Protein AF-A0A7X9ZR30-F1 (afdb_monomer)

Secondary structure (DSSP, 8-state):
-----------------------SS--S-TT--HHHHHHHHHHHSPPTTSPPP-S-TT-TTB-HHHHHHHHHHHS-GGGTTTHHHHH----S-HHHHHHHHHHHHHHTT--TT-HHHHHHHHHHHHHHHHHHHHHHHHH-B--

Foldseek 3Di:
DDDDDDDDDDDDDDDDDDDDPPDDPDPDDPPQDPLLVVLVCQQQDADPVRHGHHEHVVQGQFASNLVSVLCVVQPPPLCSLLVCLLPPLDDDPPVCSCVNNCVSCVSSVHHPPPPVSSVVSSVVRVVSCVVRVVVRVVPGHND

Solvent-accessible surface area (backbone atoms only — not comparable to full-atom values): 8818 Å² total; per-residue (Å²): 133,90,83,89,90,80,90,85,88,88,82,86,86,82,89,77,84,89,76,86,82,80,82,85,90,83,92,75,67,99,78,67,48,73,58,35,49,53,45,52,50,56,16,60,45,55,41,97,86,70,47,76,35,64,21,38,91,98,40,67,65,26,34,46,67,53,44,26,53,53,46,58,75,59,50,55,75,63,43,47,60,17,39,51,53,67,77,41,83,65,77,57,61,82,80,48,33,60,60,52,34,36,48,24,24,46,72,37,73,32,55,76,82,40,65,65,56,49,52,52,52,42,50,55,50,49,57,48,45,66,66,46,49,63,53,42,66,70,72,18,54,53,129

Radius of gyration: 25.32 Å; Cα contacts (8 Å, |Δi|>4): 128; chains: 1; bounding box: 60×90×34 Å

Sequence (143 aa):
MKKHVKQRVSGHPLLLAGAALAGALALSGCGQSTFAKQLGEICTEPMSDGTPRTGLPGYSGMDCGCVAEKLDKAVPEKLKPAFVALQWPLRPDPRDREAVNGAMLREAGIDPTDRRAISSAVAELRETLHVVNPQIREQCKAG

pLDDT: mean 72.91, std 18.45, range [33.72, 93.69]

Structure (mmCIF, N/CA/C/O backbone):
data_AF-A0A7X9ZR30-F1
#
_entry.id   AF-A0A7X9ZR30-F1
#
loop_
_atom_site.group_PDB
_atom_site.id
_atom_site.type_symbol
_atom_site.label_atom_id
_atom_site.label_alt_id
_atom_site.label_comp_id
_atom_site.label_asym_id
_atom_site.label_entity_id
_atom_site.label_seq_id
_atom_site.pdbx_PDB_ins_code
_atom_site.Cartn_x
_atom_site.Cartn_y
_atom_site.Cartn_z
_atom_site.occupancy
_atom_site.B_iso_or_equiv
_atom_site.auth_seq_id
_atom_site.auth_comp_id
_atom_site.auth_asym_id
_atom_site.auth_atom_id
_atom_site.pdbx_PDB_model_num
ATOM 1 N N . MET A 1 1 ? 18.920 -75.144 -5.103 1.00 36.09 1 MET A N 1
ATOM 2 C CA . MET A 1 1 ? 20.269 -75.348 -4.525 1.00 36.09 1 MET A CA 1
ATOM 3 C C . MET A 1 1 ? 20.991 -74.004 -4.490 1.00 36.09 1 MET A C 1
ATOM 5 O O . MET A 1 1 ? 20.973 -73.329 -5.504 1.00 36.09 1 MET A O 1
ATOM 9 N N . LYS A 1 2 ? 21.518 -73.635 -3.307 1.00 42.41 2 LYS A N 1
ATOM 10 C CA . LYS A 1 2 ? 22.612 -72.692 -2.944 1.00 42.41 2 LYS A CA 1
ATOM 11 C C . LYS A 1 2 ? 23.121 -71.750 -4.066 1.00 42.41 2 LYS A C 1
ATOM 13 O O . LYS A 1 2 ? 23.491 -72.223 -5.131 1.00 42.41 2 LYS A O 1
ATOM 18 N N . LYS A 1 3 ? 23.289 -70.440 -3.831 1.00 43.97 3 LYS A N 1
ATOM 19 C CA . LYS A 1 3 ? 24.422 -69.872 -3.064 1.00 43.97 3 LYS A CA 1
ATOM 20 C C . LYS A 1 3 ? 24.141 -68.439 -2.560 1.00 43.97 3 LYS A C 1
ATOM 22 O O . LYS A 1 3 ? 23.769 -67.568 -3.334 1.00 43.97 3 LYS A O 1
ATOM 27 N N . HIS A 1 4 ? 24.424 -68.212 -1.276 1.00 45.59 4 HIS A N 1
ATOM 28 C CA . HIS A 1 4 ? 24.836 -66.918 -0.720 1.00 45.59 4 HIS A CA 1
ATOM 29 C C . HIS A 1 4 ? 26.253 -66.575 -1.203 1.00 45.59 4 HIS A C 1
ATOM 31 O O . HIS A 1 4 ? 27.065 -67.494 -1.247 1.00 45.59 4 HIS A O 1
ATOM 37 N N . VAL A 1 5 ? 26.585 -65.294 -1.414 1.00 45.19 5 VAL A N 1
ATOM 38 C CA . VAL A 1 5 ? 27.886 -64.700 -1.030 1.00 45.19 5 VAL A CA 1
ATOM 39 C C . VAL A 1 5 ? 27.711 -63.196 -0.771 1.00 45.19 5 VAL A C 1
ATOM 41 O O . VAL A 1 5 ? 26.864 -62.526 -1.348 1.00 45.19 5 VAL A O 1
ATOM 44 N N . LYS A 1 6 ? 28.499 -62.733 0.194 1.00 41.88 6 LYS A N 1
ATOM 45 C CA . LYS A 1 6 ? 28.438 -61.524 1.010 1.00 41.88 6 LYS A CA 1
ATOM 46 C C . LYS A 1 6 ? 29.564 -60.555 0.601 1.00 41.88 6 LYS A C 1
ATOM 48 O O . LYS A 1 6 ? 30.581 -61.002 0.085 1.00 41.88 6 LYS A O 1
ATOM 53 N N . GLN A 1 7 ? 29.413 -59.294 1.025 1.00 40.22 7 GLN A N 1
ATOM 54 C CA . GLN A 1 7 ? 30.471 -58.319 1.363 1.00 40.22 7 GLN A CA 1
ATOM 55 C C . GLN A 1 7 ? 31.143 -57.501 0.238 1.00 40.22 7 GLN A C 1
ATOM 57 O O . GLN A 1 7 ? 31.870 -58.037 -0.588 1.00 40.22 7 GLN A O 1
ATOM 62 N N . ARG A 1 8 ? 31.083 -56.164 0.366 1.00 37.50 8 ARG A N 1
ATOM 63 C CA . ARG A 1 8 ? 32.175 -55.353 0.949 1.00 37.50 8 ARG A CA 1
ATOM 64 C C . ARG A 1 8 ? 31.709 -53.918 1.244 1.00 37.50 8 ARG A C 1
ATOM 66 O O . ARG A 1 8 ? 31.351 -53.169 0.349 1.00 37.50 8 ARG A O 1
ATOM 73 N N . VAL A 1 9 ? 31.752 -53.560 2.525 1.00 44.50 9 VAL A N 1
ATOM 74 C CA . VAL A 1 9 ? 31.881 -52.183 3.015 1.00 44.50 9 VAL A CA 1
ATOM 75 C C . VAL A 1 9 ? 33.373 -51.966 3.249 1.00 44.50 9 VAL A C 1
ATOM 77 O O . VAL A 1 9 ? 33.982 -52.834 3.874 1.00 44.50 9 VAL A O 1
ATOM 80 N N . SER A 1 10 ? 33.946 -50.868 2.749 1.00 40.69 10 SER A N 1
ATOM 81 C CA . SER A 1 10 ? 34.992 -50.055 3.405 1.00 40.69 10 SER A CA 1
ATOM 82 C C . SER A 1 10 ? 35.689 -49.142 2.387 1.00 40.69 10 SER A C 1
ATOM 84 O O . SER A 1 10 ? 36.122 -49.623 1.342 1.00 40.69 10 SER A O 1
ATOM 86 N N . GLY A 1 11 ? 35.855 -47.860 2.738 1.00 33.72 11 GLY A N 1
ATOM 87 C CA . GLY A 1 11 ? 36.945 -47.026 2.217 1.00 33.72 11 GLY A CA 1
ATOM 88 C C . GLY A 1 11 ? 36.561 -45.705 1.541 1.00 33.72 11 GLY A C 1
ATOM 89 O O . GLY A 1 11 ? 36.697 -45.579 0.332 1.00 33.72 11 GLY A O 1
ATOM 90 N N . HIS A 1 12 ? 36.185 -44.689 2.324 1.00 43.62 12 HIS A N 1
ATOM 91 C CA . HIS A 1 12 ? 36.659 -43.312 2.068 1.00 43.62 12 HIS A CA 1
ATOM 92 C C . HIS A 1 12 ? 38.171 -43.287 2.412 1.00 43.62 12 HIS A C 1
ATOM 94 O O . HIS A 1 12 ? 38.532 -44.072 3.296 1.00 43.62 12 HIS A O 1
ATOM 100 N N . PRO A 1 13 ? 39.064 -42.454 1.825 1.00 46.94 13 PRO A N 1
ATOM 101 C CA . PRO A 1 13 ? 38.836 -41.039 1.503 1.00 46.94 13 PRO A CA 1
ATOM 102 C C . PRO A 1 13 ? 39.522 -40.527 0.213 1.00 46.94 13 PRO A C 1
ATOM 104 O O . PRO A 1 13 ? 40.637 -40.908 -0.122 1.00 46.94 13 PRO A O 1
ATOM 107 N N . LEU A 1 14 ? 38.911 -39.553 -0.460 1.00 43.19 14 LEU A N 1
ATOM 108 C CA . LEU A 1 14 ? 39.628 -38.647 -1.363 1.00 43.19 14 LEU A CA 1
ATOM 109 C C . LEU A 1 14 ? 39.078 -37.235 -1.152 1.00 43.19 14 LEU A C 1
ATOM 111 O O . LEU A 1 14 ? 38.135 -36.788 -1.794 1.00 43.19 14 LEU A O 1
ATOM 115 N N . LEU A 1 15 ? 39.672 -36.560 -0.168 1.00 47.16 15 LEU A N 1
ATOM 116 C CA . LEU A 1 15 ? 39.811 -35.112 -0.178 1.00 47.16 15 LEU A CA 1
ATOM 117 C C . LEU A 1 15 ? 40.726 -34.763 -1.356 1.00 47.16 15 LEU A C 1
ATOM 119 O O . LEU A 1 15 ? 41.839 -35.276 -1.403 1.00 47.16 15 LEU A O 1
ATOM 123 N N . LEU A 1 16 ? 40.295 -33.882 -2.257 1.00 40.44 16 LEU A N 1
ATOM 124 C CA . LEU A 1 16 ? 40.993 -32.618 -2.490 1.00 40.44 16 LEU A CA 1
ATOM 125 C C . LEU A 1 16 ? 40.232 -31.736 -3.488 1.00 40.44 16 LEU A C 1
ATOM 127 O O . LEU A 1 16 ? 39.903 -32.152 -4.590 1.00 40.44 16 LEU A O 1
ATOM 131 N N . ALA A 1 17 ? 40.118 -30.478 -3.071 1.00 40.66 17 ALA A N 1
ATOM 132 C CA . ALA A 1 17 ? 40.187 -29.283 -3.896 1.00 40.66 17 ALA A CA 1
ATOM 133 C C . ALA A 1 17 ? 38.999 -28.942 -4.809 1.00 40.66 17 ALA A C 1
ATOM 135 O O . ALA A 1 17 ? 38.835 -29.451 -5.910 1.00 40.66 17 ALA A O 1
ATOM 136 N N . GLY A 1 18 ? 38.320 -27.871 -4.395 1.00 37.22 18 GLY A N 1
ATOM 137 C CA . GLY A 1 18 ? 38.217 -26.715 -5.277 1.00 37.22 18 GLY A CA 1
ATOM 138 C C . GLY A 1 18 ? 36.942 -26.632 -6.094 1.00 37.22 18 GLY A C 1
ATOM 139 O O . GLY A 1 18 ? 36.930 -26.974 -7.264 1.00 37.22 18 GLY A O 1
ATOM 140 N N . ALA A 1 19 ? 35.904 -26.057 -5.498 1.00 43.62 19 ALA A N 1
ATOM 141 C CA . ALA A 1 19 ? 35.310 -24.822 -6.001 1.00 43.62 19 ALA A CA 1
ATOM 142 C C . ALA A 1 19 ? 34.148 -24.448 -5.087 1.00 43.62 19 ALA A C 1
ATOM 144 O O . ALA A 1 19 ? 33.205 -25.210 -4.885 1.00 43.62 19 ALA A O 1
ATOM 145 N N . ALA A 1 20 ? 34.238 -23.247 -4.534 1.00 45.03 20 ALA A N 1
ATOM 146 C CA . ALA A 1 20 ? 33.096 -22.545 -4.004 1.00 45.03 20 ALA A CA 1
ATOM 147 C C . ALA A 1 20 ? 31.993 -22.494 -5.076 1.00 45.03 20 ALA A C 1
ATOM 149 O O . ALA A 1 20 ? 32.147 -21.840 -6.100 1.00 45.03 20 ALA A O 1
ATOM 150 N N . LEU A 1 21 ? 30.870 -23.155 -4.810 1.00 41.75 21 LEU A N 1
ATOM 151 C CA . LEU A 1 21 ? 29.562 -22.754 -5.331 1.00 41.75 21 LEU A CA 1
ATOM 152 C C . LEU A 1 21 ? 28.732 -22.200 -4.167 1.00 41.75 21 LEU A C 1
ATOM 154 O O . LEU A 1 21 ? 27.572 -22.534 -3.962 1.00 41.75 21 LEU A O 1
ATOM 158 N N . ALA A 1 22 ? 29.370 -21.331 -3.381 1.00 47.00 22 ALA A N 1
ATOM 159 C CA . ALA A 1 22 ? 28.680 -20.222 -2.753 1.00 47.00 22 ALA A CA 1
ATOM 160 C C . ALA A 1 22 ? 28.597 -19.124 -3.819 1.00 47.00 22 ALA A C 1
ATOM 162 O O . ALA A 1 22 ? 29.593 -18.455 -4.084 1.00 47.00 22 ALA A O 1
ATOM 163 N N . GLY A 1 23 ? 27.444 -18.981 -4.472 1.00 47.56 23 GLY A N 1
ATOM 164 C CA . GLY A 1 23 ? 27.221 -17.846 -5.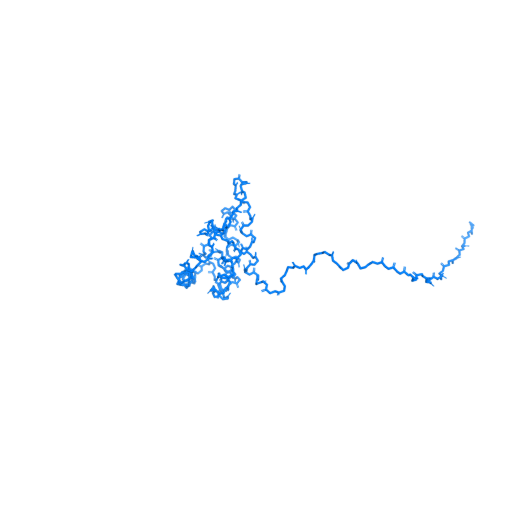366 1.00 47.56 23 GLY A CA 1
ATOM 165 C C . GLY A 1 23 ? 26.350 -18.132 -6.578 1.00 47.56 23 GLY A C 1
ATOM 166 O O . GLY A 1 23 ? 26.847 -18.154 -7.694 1.00 47.56 23 GLY A O 1
ATOM 167 N N . ALA A 1 24 ? 25.048 -18.275 -6.353 1.00 49.00 24 ALA A N 1
ATOM 168 C CA . ALA A 1 24 ? 24.034 -17.472 -7.036 1.00 49.00 24 ALA A CA 1
ATOM 169 C C . ALA A 1 24 ? 22.679 -17.757 -6.375 1.00 49.00 24 ALA A C 1
ATOM 171 O O . ALA A 1 24 ? 22.351 -18.916 -6.159 1.00 49.00 24 ALA A O 1
ATOM 172 N N . LEU A 1 25 ? 21.908 -16.698 -6.099 1.00 49.47 25 LEU A N 1
ATOM 173 C CA . LEU A 1 25 ? 20.585 -16.668 -5.446 1.00 49.47 25 LEU A CA 1
ATOM 174 C C . LEU A 1 25 ? 20.577 -16.496 -3.916 1.00 49.47 25 LEU A C 1
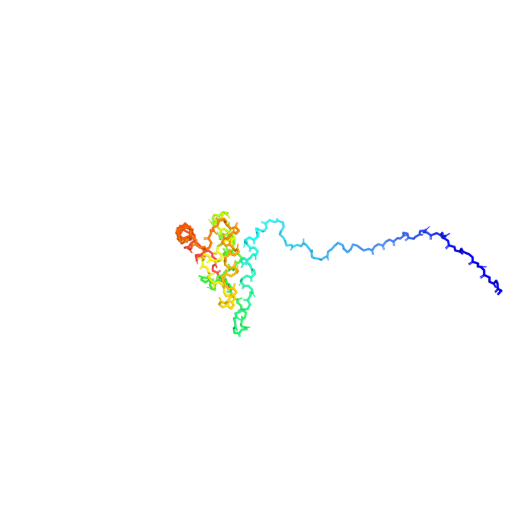ATOM 176 O O . LEU A 1 25 ? 19.973 -17.287 -3.204 1.00 49.47 25 LEU A O 1
ATOM 180 N N . ALA A 1 26 ? 21.185 -15.418 -3.412 1.00 49.62 26 ALA A N 1
ATOM 181 C CA . ALA A 1 26 ? 20.669 -14.701 -2.232 1.00 49.62 26 ALA A CA 1
ATOM 182 C C . ALA A 1 26 ? 21.343 -13.325 -2.071 1.00 49.62 26 ALA A C 1
ATOM 184 O O . ALA A 1 26 ? 21.853 -12.983 -1.009 1.00 49.62 26 ALA A O 1
ATOM 185 N N . LEU A 1 27 ? 21.365 -12.514 -3.129 1.00 48.56 27 LEU A N 1
ATOM 186 C CA . LEU A 1 27 ? 21.546 -11.066 -2.982 1.00 48.56 27 LEU A CA 1
ATOM 187 C C . LEU A 1 27 ? 20.220 -10.397 -3.334 1.00 48.56 27 LEU A C 1
ATOM 189 O O . LEU A 1 27 ? 20.073 -9.776 -4.377 1.00 48.56 27 LEU A O 1
ATOM 193 N N . SER A 1 28 ? 19.234 -10.578 -2.460 1.00 46.72 28 SER A N 1
ATOM 194 C CA . SER A 1 28 ? 18.005 -9.786 -2.474 1.00 46.72 28 SER A CA 1
ATOM 195 C C . SER A 1 28 ? 17.395 -9.754 -1.071 1.00 46.72 28 SER A C 1
ATOM 197 O O . SER A 1 28 ? 16.546 -10.568 -0.716 1.00 46.72 28 SER A O 1
ATOM 199 N N . GLY A 1 29 ? 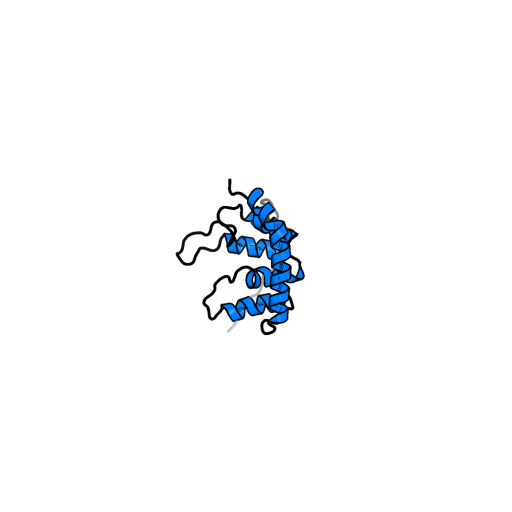17.883 -8.803 -0.272 1.00 41.28 29 GLY A N 1
ATOM 200 C CA . GLY A 1 29 ? 17.101 -8.117 0.756 1.00 41.28 29 GLY A CA 1
ATOM 201 C C . GLY A 1 29 ? 16.727 -8.903 2.013 1.00 41.28 29 GLY A C 1
ATOM 202 O O . GLY A 1 29 ? 15.554 -9.206 2.228 1.00 41.28 29 GLY A O 1
ATOM 203 N N . CYS A 1 30 ? 17.677 -9.085 2.931 1.00 44.16 30 CYS A N 1
ATOM 204 C CA . CYS A 1 30 ? 17.341 -9.109 4.356 1.00 44.16 30 CYS A CA 1
ATOM 205 C C . CYS A 1 30 ? 16.852 -7.702 4.745 1.00 44.16 30 CYS A C 1
ATOM 207 O O . CYS A 1 30 ? 17.671 -6.838 5.037 1.00 44.16 30 CYS A O 1
ATOM 209 N N . GLY A 1 31 ? 15.545 -7.437 4.677 1.00 51.75 31 GLY A N 1
ATOM 210 C CA . GLY A 1 31 ? 14.973 -6.173 5.167 1.00 51.75 31 GLY A CA 1
ATOM 211 C C . GLY A 1 31 ? 13.836 -5.569 4.347 1.00 51.75 31 GLY A C 1
ATOM 212 O O . GLY A 1 31 ? 13.238 -4.600 4.799 1.00 51.75 31 GLY A O 1
ATOM 213 N N . GLN A 1 32 ? 13.500 -6.116 3.175 1.00 59.00 32 GLN A N 1
ATOM 214 C CA . GLN A 1 32 ? 12.335 -5.638 2.429 1.00 59.00 32 GLN A CA 1
ATOM 215 C C . GLN A 1 32 ? 11.068 -6.237 3.050 1.00 59.00 32 GLN A C 1
ATOM 217 O O . GLN A 1 32 ? 10.923 -7.465 3.091 1.00 59.00 32 GLN A O 1
ATOM 222 N N . SER A 1 33 ? 10.193 -5.375 3.574 1.00 72.62 33 SER A N 1
ATOM 223 C CA . SER A 1 33 ? 8.939 -5.789 4.202 1.00 72.62 33 SER A CA 1
ATOM 224 C C . SER A 1 33 ? 8.092 -6.613 3.224 1.00 72.62 33 SER A C 1
ATOM 226 O O . SER A 1 33 ? 8.171 -6.439 2.003 1.00 72.62 33 SER A O 1
ATOM 228 N N . THR A 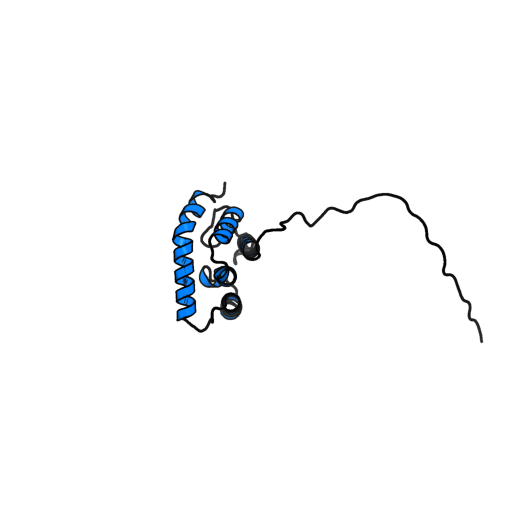1 34 ? 7.259 -7.517 3.749 1.00 77.94 34 THR A N 1
ATOM 229 C CA . THR A 1 34 ? 6.301 -8.290 2.937 1.00 77.94 34 THR A CA 1
ATOM 230 C C . THR A 1 34 ? 5.438 -7.366 2.074 1.00 77.94 34 THR A C 1
ATOM 232 O O . THR A 1 34 ? 5.175 -7.662 0.913 1.00 77.94 34 THR A O 1
ATOM 235 N N . PHE A 1 35 ? 5.100 -6.193 2.608 1.00 82.44 35 PHE A N 1
ATOM 236 C CA . PHE A 1 35 ? 4.361 -5.156 1.906 1.00 82.44 35 PHE A CA 1
ATOM 237 C C . PHE A 1 35 ? 5.130 -4.574 0.709 1.00 82.44 35 PHE A C 1
ATOM 239 O O . PHE A 1 35 ? 4.606 -4.531 -0.402 1.00 82.44 35 PHE A O 1
ATOM 246 N N . ALA A 1 36 ? 6.398 -4.195 0.886 1.00 79.06 36 ALA A N 1
ATOM 247 C CA . ALA A 1 36 ? 7.221 -3.681 -0.208 1.00 79.06 36 ALA A CA 1
ATOM 248 C C . ALA A 1 36 ? 7.480 -4.738 -1.297 1.00 79.06 36 ALA A C 1
ATOM 250 O O . ALA A 1 36 ? 7.610 -4.386 -2.470 1.00 79.06 36 ALA A O 1
ATOM 251 N N . LYS A 1 37 ? 7.537 -6.029 -0.935 1.00 78.88 37 LYS A N 1
ATOM 252 C CA . LYS A 1 37 ? 7.605 -7.132 -1.909 1.00 78.88 37 LYS A CA 1
ATOM 253 C C . LYS A 1 37 ? 6.318 -7.250 -2.720 1.00 78.88 37 LYS A C 1
ATOM 255 O O . LYS A 1 37 ? 6.389 -7.263 -3.943 1.00 78.88 37 LYS A O 1
ATOM 260 N N . GLN A 1 38 ? 5.167 -7.244 -2.051 1.00 80.75 38 GLN A N 1
ATOM 261 C CA . GLN A 1 38 ? 3.858 -7.291 -2.705 1.00 80.75 38 GLN A CA 1
ATOM 262 C C . GLN A 1 38 ? 3.672 -6.120 -3.684 1.00 80.75 38 GLN A C 1
ATOM 264 O O . GLN A 1 38 ? 3.207 -6.309 -4.803 1.00 80.75 38 GLN A O 1
ATOM 269 N N . LEU A 1 39 ? 4.090 -4.908 -3.305 1.00 82.88 39 LEU A N 1
ATOM 270 C CA . LEU A 1 39 ? 4.073 -3.753 -4.207 1.00 82.88 39 LEU A CA 1
ATOM 271 C C . LEU A 1 39 ? 5.007 -3.929 -5.415 1.00 82.88 39 LEU A C 1
ATOM 273 O O . LEU A 1 39 ? 4.644 -3.554 -6.530 1.00 82.88 39 LEU A O 1
ATOM 277 N N . GLY A 1 40 ? 6.185 -4.522 -5.209 1.00 78.56 40 GLY A N 1
ATOM 278 C CA . GLY A 1 40 ? 7.116 -4.848 -6.289 1.00 78.56 40 GLY A CA 1
ATOM 279 C C . GLY A 1 40 ? 6.540 -5.851 -7.292 1.00 78.56 40 GLY A C 1
ATOM 280 O O . GLY A 1 40 ? 6.681 -5.651 -8.496 1.00 78.56 40 GLY A O 1
ATOM 281 N N . GLU A 1 41 ? 5.834 -6.880 -6.817 1.00 79.44 41 GLU A N 1
ATOM 282 C CA . GLU A 1 41 ? 5.149 -7.852 -7.679 1.00 79.44 41 GLU A CA 1
ATOM 283 C C . GLU A 1 41 ? 4.112 -7.152 -8.565 1.00 79.44 41 GLU A C 1
ATOM 285 O O . GLU A 1 41 ? 4.198 -7.248 -9.791 1.00 79.44 41 GLU A O 1
ATOM 290 N N . ILE A 1 42 ? 3.242 -6.326 -7.968 1.00 77.62 42 ILE A N 1
ATOM 291 C CA . ILE A 1 42 ? 2.202 -5.565 -8.683 1.00 77.62 42 ILE A CA 1
ATOM 292 C C . ILE A 1 42 ? 2.797 -4.688 -9.787 1.00 77.62 42 ILE A C 1
ATOM 294 O O . ILE A 1 42 ? 2.201 -4.541 -10.852 1.00 77.62 42 ILE A O 1
ATOM 298 N N . CYS A 1 43 ? 3.970 -4.091 -9.566 1.00 75.69 43 CYS A N 1
ATOM 299 C CA . CYS A 1 43 ? 4.627 -3.275 -10.586 1.00 75.69 43 CYS A CA 1
ATOM 300 C C . CYS A 1 43 ? 5.034 -4.042 -11.836 1.00 75.69 43 CYS A C 1
ATOM 302 O O . CYS A 1 43 ? 5.149 -3.420 -12.890 1.00 75.69 43 CYS A O 1
ATOM 304 N N . THR A 1 44 ? 5.311 -5.336 -11.696 1.00 73.19 44 THR A N 1
ATOM 305 C CA . THR A 1 44 ? 5.850 -6.196 -12.757 1.00 73.19 44 THR A CA 1
ATOM 306 C C . THR A 1 44 ? 4.803 -7.129 -13.358 1.00 73.19 44 THR A C 1
ATOM 308 O O . THR A 1 44 ? 5.043 -7.708 -14.417 1.00 73.19 44 THR A O 1
ATOM 311 N N . GLU A 1 45 ? 3.629 -7.247 -12.729 1.00 73.75 45 GLU A N 1
ATOM 312 C CA . GLU A 1 45 ? 2.509 -8.018 -13.262 1.00 73.75 45 GLU A CA 1
ATOM 313 C C . GLU A 1 45 ? 2.021 -7.432 -14.596 1.00 73.75 45 GLU A C 1
ATOM 315 O O . GLU A 1 45 ? 1.623 -6.264 -14.637 1.00 73.75 45 GLU A O 1
ATOM 320 N N . PRO A 1 46 ? 1.998 -8.211 -15.693 1.00 65.50 46 PRO A N 1
ATOM 321 C CA . PRO A 1 46 ? 1.482 -7.734 -16.968 1.00 65.50 46 PRO A CA 1
ATOM 322 C C . PRO A 1 46 ? 0.015 -7.305 -16.843 1.00 65.50 46 PRO A C 1
ATOM 324 O O . PRO A 1 46 ? -0.785 -7.894 -16.113 1.00 65.50 46 PRO A O 1
ATOM 327 N N . MET A 1 47 ? -0.352 -6.253 -17.570 1.00 66.69 47 MET A N 1
ATOM 328 C CA . MET A 1 47 ? -1.742 -5.830 -17.684 1.00 66.69 47 MET A CA 1
ATOM 329 C C . MET A 1 47 ? -2.565 -6.908 -18.407 1.00 66.69 47 MET A C 1
ATOM 331 O O . MET A 1 47 ? -2.033 -7.765 -19.109 1.00 66.69 47 MET A O 1
ATOM 335 N N . SER A 1 48 ? -3.893 -6.876 -18.250 1.00 63.62 48 SER A N 1
ATOM 336 C CA . SER A 1 48 ? -4.794 -7.897 -18.814 1.00 63.62 48 SER A CA 1
ATOM 337 C C . SER A 1 48 ? -4.768 -7.993 -20.348 1.00 63.62 48 SER A C 1
ATOM 339 O O . SER A 1 48 ? -5.279 -8.961 -20.899 1.00 63.62 48 SER A O 1
ATOM 341 N N . ASP A 1 49 ? -4.200 -7.001 -21.032 1.00 67.00 49 ASP A N 1
ATOM 342 C CA . ASP A 1 49 ? -3.972 -6.972 -22.480 1.00 67.00 49 ASP A CA 1
ATOM 343 C C . ASP A 1 49 ? -2.598 -7.544 -22.892 1.00 67.00 49 ASP A C 1
ATOM 345 O O . ASP A 1 49 ? -2.228 -7.490 -24.063 1.00 67.00 49 ASP A O 1
ATOM 349 N N . GLY A 1 50 ? -1.844 -8.102 -21.938 1.00 64.25 50 GLY A N 1
ATOM 350 C CA . GLY A 1 50 ? -0.526 -8.699 -22.150 1.00 64.25 50 GLY A CA 1
ATOM 351 C C . GLY A 1 50 ? 0.620 -7.690 -22.197 1.00 64.25 50 GLY A C 1
ATOM 352 O O . GLY A 1 50 ? 1.771 -8.092 -22.368 1.00 64.25 50 GLY A O 1
ATOM 353 N N . THR A 1 51 ? 0.346 -6.393 -22.033 1.00 66.62 51 THR A N 1
ATOM 354 C CA . THR A 1 51 ? 1.409 -5.387 -21.978 1.00 66.62 51 THR A CA 1
ATOM 355 C C . THR A 1 51 ? 2.122 -5.429 -20.621 1.00 66.62 51 THR A C 1
ATOM 357 O O . THR A 1 51 ? 1.475 -5.600 -19.583 1.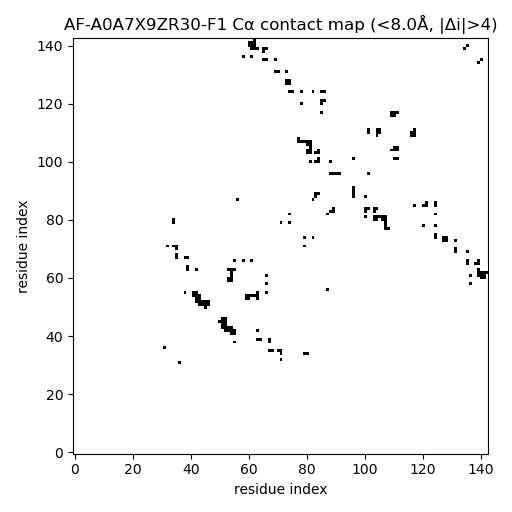00 66.62 51 THR A O 1
ATOM 360 N N . PRO A 1 52 ? 3.459 -5.298 -20.581 1.00 64.38 52 PRO A N 1
ATOM 361 C CA . PRO A 1 52 ? 4.179 -5.231 -19.319 1.00 64.38 52 PRO A CA 1
ATOM 362 C C . PRO A 1 52 ? 3.737 -3.986 -18.553 1.00 64.38 52 PRO A C 1
ATOM 364 O O . PRO A 1 52 ? 3.718 -2.877 -19.096 1.00 64.38 52 PRO A O 1
ATOM 367 N N . ARG A 1 53 ? 3.381 -4.160 -17.281 1.00 69.44 53 ARG A N 1
ATOM 368 C CA . ARG A 1 53 ? 3.103 -3.021 -16.416 1.00 69.44 53 ARG A CA 1
ATOM 369 C C . ARG A 1 53 ? 4.414 -2.323 -16.072 1.00 69.44 53 ARG A C 1
ATOM 371 O O . ARG A 1 53 ? 5.428 -2.959 -15.809 1.00 69.44 53 ARG A O 1
ATOM 378 N N . THR A 1 54 ? 4.379 -0.997 -16.086 1.00 66.88 54 THR A N 1
ATOM 379 C CA . THR A 1 54 ? 5.508 -0.133 -15.727 1.00 66.88 54 THR A CA 1
ATOM 380 C C . THR A 1 54 ? 5.111 0.764 -14.554 1.00 66.88 54 THR A C 1
ATOM 382 O O . THR A 1 54 ? 5.000 1.987 -14.670 1.00 66.88 54 THR A O 1
ATOM 385 N N . GLY A 1 55 ? 4.832 0.129 -13.409 1.00 73.19 55 GLY A N 1
ATOM 386 C CA . GLY A 1 55 ? 4.578 0.812 -12.136 1.00 73.19 55 GLY A CA 1
ATOM 387 C C . GLY A 1 55 ? 3.246 0.477 -11.457 1.00 73.19 55 GLY A C 1
ATOM 388 O O . GLY A 1 55 ? 2.382 -0.219 -11.994 1.00 73.19 55 GLY A O 1
ATOM 389 N N . LEU A 1 56 ? 3.074 0.989 -10.237 1.00 78.25 56 LEU A N 1
ATOM 390 C CA . LEU A 1 56 ? 1.882 0.744 -9.420 1.00 78.25 56 LEU A CA 1
ATOM 391 C C . LEU A 1 56 ? 0.638 1.445 -9.993 1.00 78.25 56 LEU A C 1
ATOM 393 O O . LEU A 1 56 ? 0.741 2.551 -10.532 1.00 78.25 56 LEU A O 1
ATOM 397 N N . PRO A 1 57 ? -0.569 0.863 -9.845 1.00 75.75 57 PRO A N 1
ATOM 398 C CA . PRO A 1 57 ? -1.817 1.550 -10.167 1.00 75.75 57 PRO A CA 1
ATOM 399 C C . PRO A 1 57 ? -1.916 2.915 -9.466 1.00 75.75 57 PRO A C 1
ATOM 401 O O . PRO A 1 57 ? -1.688 3.035 -8.267 1.00 75.75 57 PRO A O 1
ATOM 404 N N . GLY A 1 58 ? -2.249 3.971 -10.210 1.00 77.94 58 GLY A N 1
ATOM 405 C CA . GLY A 1 58 ? -2.271 5.341 -9.675 1.00 77.94 58 GLY A CA 1
ATOM 406 C C . GLY A 1 58 ? -0.892 6.002 -9.535 1.00 77.94 58 GLY A C 1
ATOM 407 O O . GLY A 1 58 ? -0.838 7.194 -9.231 1.00 77.94 58 GLY A O 1
ATOM 408 N N . TYR A 1 59 ? 0.189 5.268 -9.824 1.00 82.06 59 TYR A N 1
ATOM 409 C CA . TYR A 1 59 ? 1.565 5.762 -9.871 1.00 82.06 59 TYR A CA 1
ATOM 410 C C . TYR A 1 59 ? 2.289 5.406 -11.185 1.00 82.06 59 TYR A C 1
ATOM 412 O O . TYR A 1 59 ? 3.502 5.226 -11.211 1.00 82.06 59 TYR A O 1
ATOM 420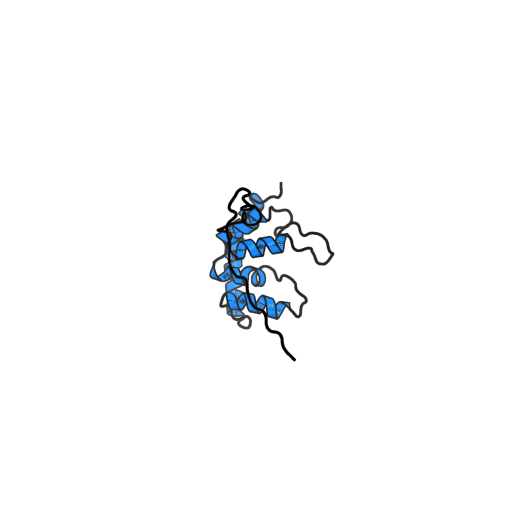 N N . SER A 1 60 ? 1.556 5.284 -12.294 1.00 79.31 60 SER A N 1
ATOM 421 C CA . SER A 1 60 ? 2.142 5.000 -13.609 1.00 79.31 60 SER A CA 1
ATOM 422 C C . SER A 1 60 ? 3.195 6.046 -13.999 1.00 79.31 60 SER A C 1
ATOM 424 O O . SER A 1 60 ? 2.981 7.242 -13.794 1.00 79.31 60 SER A O 1
ATOM 426 N N . GLY A 1 61 ? 4.310 5.602 -14.589 1.00 79.31 61 GLY A N 1
ATOM 427 C CA . GLY A 1 61 ? 5.409 6.494 -14.989 1.00 79.31 61 GLY A CA 1
ATOM 428 C C . GLY A 1 61 ? 6.274 7.001 -13.826 1.00 79.31 61 GLY A C 1
ATOM 429 O O . GLY A 1 61 ? 7.014 7.969 -13.988 1.00 79.31 61 GLY A O 1
ATOM 430 N N . MET A 1 62 ? 6.176 6.371 -12.653 1.00 85.94 62 MET A N 1
ATOM 431 C CA . MET A 1 62 ? 7.056 6.599 -11.505 1.00 85.94 62 MET A CA 1
ATOM 432 C C . MET A 1 62 ? 7.953 5.384 -11.250 1.00 85.94 62 MET A C 1
ATOM 434 O O . MET A 1 62 ? 7.603 4.257 -11.604 1.00 85.94 62 MET A O 1
ATOM 438 N N . ASP A 1 63 ? 9.099 5.616 -10.612 1.00 87.25 63 ASP A N 1
ATOM 439 C CA . ASP A 1 63 ? 9.998 4.564 -10.154 1.00 87.25 63 ASP A CA 1
ATOM 440 C C . ASP A 1 63 ? 9.300 3.695 -9.100 1.00 87.25 63 ASP A C 1
ATOM 442 O O . ASP A 1 63 ? 8.991 4.139 -7.991 1.00 87.25 63 ASP A O 1
ATOM 446 N N . CYS A 1 64 ? 9.029 2.443 -9.467 1.00 84.19 64 CYS A N 1
ATOM 447 C CA . CYS A 1 64 ? 8.289 1.511 -8.626 1.00 84.19 64 CYS A CA 1
ATOM 448 C C . CYS A 1 64 ? 8.958 1.292 -7.261 1.00 84.19 64 CYS A C 1
ATOM 450 O O . CYS A 1 64 ? 8.261 1.246 -6.246 1.00 84.19 64 CYS A O 1
ATOM 452 N N . GLY A 1 65 ? 10.290 1.173 -7.227 1.00 86.25 65 GLY A N 1
ATOM 453 C CA . GLY A 1 65 ? 11.037 0.936 -5.990 1.00 86.25 65 GLY A CA 1
ATOM 454 C C . GLY A 1 65 ? 10.876 2.092 -5.006 1.00 86.25 65 GLY A C 1
ATOM 455 O O . GLY A 1 65 ? 10.533 1.876 -3.844 1.00 86.25 65 GLY A O 1
ATOM 456 N N . CYS A 1 66 ? 11.021 3.323 -5.496 1.00 88.75 66 CYS A N 1
ATOM 457 C CA . CYS A 1 66 ? 10.803 4.547 -4.737 1.00 88.75 66 CYS A CA 1
ATOM 458 C C . CYS A 1 66 ? 9.367 4.636 -4.209 1.00 88.75 66 CYS A C 1
ATOM 460 O O . CYS A 1 66 ? 9.165 4.906 -3.023 1.00 88.75 66 CYS A O 1
ATOM 462 N N . VAL A 1 67 ? 8.360 4.367 -5.050 1.00 89.50 67 VAL A N 1
ATOM 463 C CA . VAL A 1 67 ? 6.952 4.388 -4.620 1.00 89.50 67 VAL A CA 1
ATOM 464 C C . VAL A 1 67 ? 6.710 3.339 -3.530 1.00 89.50 67 VAL A C 1
ATOM 466 O O . VAL A 1 67 ? 6.121 3.663 -2.497 1.00 89.50 67 VAL A O 1
ATOM 469 N N . ALA A 1 68 ? 7.186 2.106 -3.723 1.00 88.44 68 ALA A N 1
ATOM 470 C CA . ALA A 1 68 ? 7.014 1.019 -2.764 1.00 88.44 68 ALA A CA 1
ATOM 471 C C . ALA A 1 68 ? 7.676 1.327 -1.414 1.00 88.44 68 ALA A C 1
ATOM 473 O O . ALA A 1 68 ? 7.057 1.117 -0.373 1.00 88.44 68 ALA A O 1
ATOM 474 N N . GLU A 1 69 ? 8.885 1.893 -1.414 1.00 88.81 69 GLU A N 1
ATOM 475 C CA . GLU A 1 69 ? 9.579 2.298 -0.187 1.00 88.81 69 GLU A CA 1
ATOM 476 C C . GLU A 1 69 ? 8.827 3.412 0.558 1.00 88.81 69 GLU A C 1
ATOM 478 O O . GLU A 1 69 ? 8.665 3.362 1.781 1.00 88.81 69 GLU A O 1
ATOM 483 N N . LYS A 1 70 ? 8.342 4.428 -0.164 1.00 90.50 70 LYS A N 1
ATOM 484 C CA . LYS A 1 70 ? 7.593 5.539 0.439 1.00 90.50 70 LYS A CA 1
ATOM 485 C C . LYS A 1 70 ? 6.271 5.071 1.033 1.00 90.50 70 LYS A C 1
ATOM 487 O O . LYS A 1 70 ? 5.916 5.504 2.129 1.00 90.50 70 LYS A O 1
ATOM 492 N N . LEU A 1 71 ? 5.564 4.183 0.338 1.00 91.19 71 LEU A N 1
ATOM 493 C CA . LEU A 1 71 ? 4.339 3.579 0.851 1.00 91.19 71 LEU A CA 1
ATOM 494 C C . LEU A 1 71 ? 4.628 2.689 2.062 1.00 91.19 71 LEU A C 1
ATOM 496 O O . LEU A 1 71 ? 3.904 2.778 3.047 1.00 91.19 71 LEU A O 1
ATOM 500 N N . ASP A 1 72 ? 5.695 1.889 2.043 1.00 90.88 72 ASP A N 1
ATOM 501 C CA . ASP A 1 72 ? 6.056 1.021 3.170 1.00 90.88 72 ASP A CA 1
ATOM 502 C C . ASP A 1 72 ? 6.374 1.807 4.445 1.00 90.88 72 ASP A C 1
ATOM 504 O O . ASP A 1 72 ? 6.016 1.386 5.543 1.00 90.88 72 ASP A O 1
ATOM 508 N N . LYS A 1 73 ? 6.978 2.987 4.317 1.00 90.25 73 LYS A N 1
ATOM 509 C CA . LYS A 1 73 ? 7.252 3.864 5.464 1.00 90.25 73 LYS A CA 1
ATOM 510 C C . LYS A 1 73 ? 6.018 4.617 5.966 1.00 90.25 73 LYS A C 1
ATOM 512 O O . LYS A 1 73 ? 5.975 4.975 7.139 1.00 90.25 73 LYS A O 1
ATOM 517 N N . ALA A 1 74 ? 5.061 4.916 5.088 1.00 91.56 74 ALA A N 1
ATOM 518 C CA . ALA A 1 74 ? 3.929 5.785 5.406 1.00 91.56 74 ALA A CA 1
ATOM 519 C C . ALA A 1 74 ? 2.676 5.019 5.844 1.00 91.56 74 ALA A C 1
ATOM 521 O O . ALA A 1 74 ? 1.970 5.472 6.741 1.00 91.56 74 ALA A O 1
ATOM 522 N N . VAL A 1 75 ? 2.375 3.885 5.205 1.00 91.75 75 VAL A N 1
ATOM 523 C CA . VAL A 1 75 ? 1.153 3.118 5.475 1.00 91.75 75 VAL A CA 1
ATOM 524 C C . VAL A 1 75 ? 1.234 2.506 6.877 1.00 91.75 75 VAL A C 1
ATOM 526 O O . VAL A 1 75 ? 2.211 1.812 7.172 1.00 91.75 75 VAL A O 1
ATOM 529 N N . PRO A 1 76 ? 0.216 2.705 7.739 1.00 91.56 76 PRO A N 1
ATOM 530 C CA . PRO A 1 76 ? 0.181 2.084 9.057 1.00 91.56 76 PRO A CA 1
ATOM 531 C C . PRO A 1 76 ? 0.325 0.563 8.961 1.00 91.56 76 PRO A C 1
ATOM 533 O O . PRO A 1 76 ? -0.367 -0.062 8.161 1.00 91.56 76 PRO A O 1
ATOM 536 N N . GLU A 1 77 ? 1.160 -0.046 9.812 1.00 89.56 77 GLU A N 1
ATOM 537 C CA . GLU A 1 77 ? 1.430 -1.498 9.797 1.00 89.56 77 GLU A CA 1
ATOM 538 C C . GLU A 1 77 ? 0.148 -2.340 9.774 1.00 89.56 77 GLU A C 1
ATOM 540 O O . GLU A 1 77 ? 0.015 -3.256 8.968 1.00 89.56 77 GLU A O 1
ATOM 545 N N . LYS A 1 78 ? -0.848 -1.961 10.586 1.00 90.38 78 LYS A N 1
ATOM 546 C CA . LYS A 1 78 ? -2.153 -2.639 10.649 1.00 90.38 78 LYS A CA 1
ATOM 547 C C . LYS A 1 78 ? -2.924 -2.617 9.322 1.00 90.38 78 LYS A C 1
ATOM 549 O O . LYS A 1 78 ? -3.761 -3.478 9.099 1.00 90.38 78 LYS A O 1
ATOM 554 N N . LEU A 1 79 ? -2.675 -1.630 8.458 1.00 90.75 79 LEU A N 1
ATOM 555 C CA . LEU A 1 79 ? -3.363 -1.463 7.177 1.00 90.75 79 LEU A CA 1
ATOM 556 C C . LEU A 1 79 ? -2.574 -2.035 5.998 1.00 90.75 79 LEU A C 1
ATOM 558 O O . LEU A 1 79 ? -3.168 -2.222 4.941 1.00 90.75 79 LEU A O 1
ATOM 562 N N . LYS A 1 80 ? -1.279 -2.343 6.147 1.00 90.25 80 LYS A N 1
ATOM 563 C CA . LYS A 1 80 ? -0.449 -2.886 5.058 1.00 90.25 80 LYS A CA 1
ATOM 564 C C . LYS A 1 80 ? -1.029 -4.157 4.416 1.00 90.25 80 LYS A C 1
ATOM 566 O O . LYS A 1 80 ? -1.088 -4.180 3.187 1.00 90.25 80 LYS A O 1
ATOM 571 N N . PRO A 1 81 ? -1.538 -5.156 5.171 1.00 88.06 81 PRO A N 1
ATOM 572 C CA . PRO A 1 81 ? -2.132 -6.353 4.566 1.00 88.06 81 PRO A CA 1
ATOM 573 C C . PRO A 1 81 ? -3.375 -6.044 3.724 1.00 88.06 81 PRO A C 1
ATOM 575 O O . PRO A 1 81 ? -3.596 -6.639 2.674 1.00 88.06 81 PRO A O 1
ATOM 578 N N . ALA A 1 82 ? -4.168 -5.059 4.158 1.00 87.81 82 ALA A N 1
ATOM 579 C CA . ALA A 1 82 ? -5.383 -4.625 3.477 1.00 87.81 82 ALA A CA 1
ATOM 580 C C . ALA A 1 82 ? -5.153 -3.504 2.457 1.00 87.81 82 ALA A C 1
ATOM 582 O O . ALA A 1 82 ? -6.093 -3.125 1.763 1.00 87.81 82 ALA A O 1
ATOM 583 N N . PHE A 1 83 ? -3.941 -2.957 2.351 1.00 88.31 83 PHE A N 1
ATOM 584 C CA . PHE A 1 83 ? -3.666 -1.748 1.576 1.00 88.31 83 PHE A CA 1
ATOM 585 C C . PHE A 1 83 ? -4.122 -1.893 0.132 1.00 88.31 83 PHE A C 1
ATOM 587 O O . PHE A 1 83 ? -4.801 -1.014 -0.385 1.00 88.31 83 PHE A O 1
ATOM 594 N N . VAL A 1 84 ? -3.804 -3.029 -0.489 1.00 82.25 84 VAL A N 1
ATOM 595 C CA . VAL A 1 84 ? -4.292 -3.365 -1.822 1.00 82.25 84 VAL A CA 1
ATOM 596 C C . VAL A 1 84 ? -5.816 -3.325 -1.828 1.00 82.25 84 VAL A C 1
ATOM 598 O O . VAL A 1 84 ? -6.376 -2.468 -2.491 1.00 82.25 84 VAL A O 1
ATOM 601 N N . ALA A 1 85 ? -6.494 -4.140 -1.020 1.00 80.94 85 ALA A N 1
ATOM 602 C CA . ALA A 1 85 ? -7.957 -4.198 -0.981 1.00 80.94 85 ALA A CA 1
ATOM 603 C C . ALA A 1 85 ? -8.642 -2.832 -0.748 1.00 80.94 85 ALA A C 1
ATOM 605 O O . ALA A 1 85 ? -9.725 -2.595 -1.287 1.00 80.94 85 ALA A O 1
ATOM 606 N N . LEU A 1 86 ? -8.019 -1.944 0.032 1.00 82.75 86 LEU A N 1
ATOM 607 C CA . LEU A 1 86 ? -8.527 -0.611 0.368 1.00 82.75 86 LEU A CA 1
ATOM 608 C C . LEU A 1 86 ? -8.238 0.434 -0.719 1.00 82.75 86 LEU A C 1
ATOM 610 O O . LEU A 1 86 ? -9.086 1.281 -0.998 1.00 82.75 86 LEU A O 1
ATOM 614 N N . GLN A 1 87 ? -7.046 0.398 -1.316 1.00 78.19 87 GLN A N 1
ATOM 615 C CA . GLN A 1 87 ? -6.551 1.423 -2.237 1.00 78.19 87 GLN A CA 1
ATOM 616 C C . GLN A 1 87 ? -6.837 1.083 -3.696 1.00 78.19 87 GLN A C 1
ATOM 618 O O . GLN A 1 87 ? -7.209 1.942 -4.501 1.00 78.19 87 GLN A O 1
ATOM 623 N N . TRP A 1 88 ? -6.617 -0.176 -4.046 1.00 74.06 88 TRP A N 1
ATOM 624 C CA . TRP A 1 88 ? -6.684 -0.678 -5.400 1.00 74.06 88 TRP A CA 1
ATOM 625 C C . TRP A 1 88 ? -7.491 -1.957 -5.393 1.00 74.06 88 TRP A C 1
ATOM 627 O O . TRP A 1 88 ? -6.998 -2.996 -4.964 1.00 74.06 88 TRP A O 1
ATOM 637 N N . PRO A 1 89 ? -8.699 -1.956 -5.957 1.00 58.16 89 PRO A N 1
ATOM 638 C CA . PRO A 1 89 ? -9.356 -3.208 -6.264 1.00 58.16 89 PRO A CA 1
ATOM 639 C C . PRO A 1 89 ? -8.577 -3.885 -7.406 1.00 58.16 89 PRO A C 1
ATOM 641 O O . PRO A 1 89 ? -9.006 -3.865 -8.565 1.00 58.16 89 PRO A O 1
ATOM 644 N N . LEU A 1 90 ? -7.406 -4.447 -7.087 1.00 51.66 90 LEU A N 1
ATOM 645 C CA . LEU A 1 90 ? -6.620 -5.280 -7.969 1.00 51.66 90 LEU A CA 1
ATOM 646 C C . LEU A 1 90 ? -7.552 -6.388 -8.417 1.00 51.66 90 LEU A C 1
ATOM 648 O O . LEU A 1 90 ? -8.331 -6.957 -7.646 1.00 51.66 90 LEU A O 1
ATOM 652 N N . ARG A 1 91 ? -7.581 -6.567 -9.729 1.00 53.72 91 ARG A N 1
ATOM 653 C CA . ARG A 1 91 ? -8.328 -7.657 -10.321 1.00 53.72 91 ARG A CA 1
ATOM 654 C C . ARG A 1 91 ? -7.646 -8.943 -9.873 1.00 53.72 91 ARG A C 1
ATOM 656 O O . ARG A 1 91 ? -6.431 -9.053 -9.976 1.00 53.72 91 ARG A O 1
ATOM 663 N N . PRO A 1 92 ? -8.440 -9.881 -9.379 1.00 53.12 92 PRO A N 1
ATOM 664 C CA . PRO A 1 92 ? -8.758 -11.008 -10.239 1.00 53.12 92 PRO A CA 1
ATOM 665 C C . PRO A 1 92 ? -10.169 -10.850 -10.825 1.00 53.12 92 PRO A C 1
ATOM 667 O O . PRO A 1 92 ? -10.766 -9.769 -10.737 1.00 53.12 92 PRO A O 1
ATOM 670 N N . ASP A 1 93 ? -10.669 -11.888 -11.498 1.00 52.16 93 ASP A N 1
ATOM 671 C CA . ASP A 1 93 ? -12.062 -11.977 -11.951 1.00 52.16 93 ASP A CA 1
ATOM 672 C C . ASP A 1 93 ? -13.026 -11.483 -10.846 1.00 52.16 93 ASP A C 1
ATOM 674 O O . ASP A 1 93 ? -12.741 -11.687 -9.660 1.00 52.16 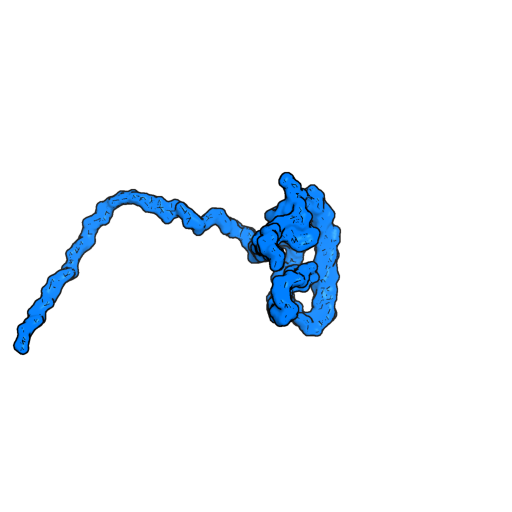93 ASP A O 1
ATOM 678 N N . PRO A 1 94 ? -14.151 -10.812 -11.174 1.00 52.31 94 PRO A N 1
ATOM 679 C CA . PRO A 1 94 ? -15.080 -10.292 -10.170 1.00 52.31 94 PRO A CA 1
ATOM 680 C C . PRO A 1 94 ? -15.464 -11.295 -9.073 1.00 52.31 94 PRO A C 1
ATOM 682 O O . PRO A 1 94 ? -15.715 -10.872 -7.946 1.00 52.31 94 PRO A O 1
ATOM 685 N N . ARG A 1 95 ? -15.470 -12.601 -9.376 1.00 57.16 95 ARG A N 1
ATOM 686 C CA . ARG A 1 95 ? -15.773 -13.674 -8.417 1.00 57.16 95 ARG A CA 1
ATOM 687 C C . ARG A 1 95 ? -14.671 -13.932 -7.388 1.00 57.16 95 ARG A C 1
ATOM 689 O O . ARG A 1 95 ? -14.978 -14.278 -6.252 1.00 57.16 95 ARG A O 1
ATOM 696 N N . ASP A 1 96 ? -13.413 -13.742 -7.760 1.00 62.09 96 ASP A N 1
ATOM 697 C CA . ASP A 1 96 ? -12.263 -13.982 -6.882 1.00 62.09 96 ASP A CA 1
ATOM 698 C C . ASP A 1 96 ? -11.942 -12.751 -6.022 1.00 62.09 96 ASP A C 1
ATOM 700 O O . ASP A 1 96 ? -11.289 -12.850 -4.982 1.00 62.09 96 ASP A O 1
ATOM 704 N N . ARG A 1 97 ? -12.446 -11.575 -6.421 1.00 62.66 97 ARG A N 1
ATOM 705 C CA . ARG A 1 97 ? -12.203 -10.303 -5.734 1.00 62.66 97 ARG A CA 1
ATOM 706 C C . ARG A 1 97 ? -12.721 -10.295 -4.297 1.00 62.66 97 ARG A C 1
ATOM 708 O O . ARG A 1 97 ? -12.012 -9.813 -3.421 1.00 62.66 97 ARG A O 1
ATOM 715 N N . GLU A 1 98 ? -13.919 -10.814 -4.029 1.00 66.19 98 GLU A N 1
ATOM 716 C CA . GLU A 1 98 ? -14.442 -10.885 -2.652 1.00 66.19 98 GLU A CA 1
ATOM 717 C C . GLU A 1 98 ? -13.613 -11.827 -1.774 1.00 66.19 98 GLU A C 1
ATOM 719 O O . GLU A 1 98 ? -13.345 -11.512 -0.615 1.00 66.19 98 GLU A O 1
ATOM 724 N N . ALA A 1 99 ? -13.160 -12.954 -2.328 1.00 71.00 99 ALA A N 1
ATOM 725 C CA . ALA A 1 99 ? -12.345 -13.913 -1.594 1.00 71.00 99 ALA A CA 1
ATOM 726 C C . ALA A 1 99 ? -10.960 -13.336 -1.258 1.00 71.00 99 ALA A C 1
ATOM 728 O O . ALA A 1 99 ? -10.541 -13.387 -0.098 1.00 71.00 99 ALA A O 1
ATOM 729 N N . VAL A 1 100 ? -10.282 -12.748 -2.250 1.00 69.31 100 VAL A N 1
ATOM 730 C CA . VAL A 1 100 ? -8.929 -12.189 -2.110 1.00 69.31 100 VAL A CA 1
ATOM 731 C C . VAL A 1 100 ? -8.938 -10.916 -1.265 1.00 69.31 100 VAL A C 1
ATOM 733 O O . VAL A 1 100 ? -8.225 -10.845 -0.264 1.00 69.31 100 VAL A O 1
ATOM 736 N N . ASN A 1 101 ? -9.800 -9.943 -1.578 1.00 78.62 101 ASN A N 1
ATOM 737 C CA . ASN A 1 101 ? -9.890 -8.715 -0.783 1.00 78.62 101 ASN A CA 1
ATOM 738 C C . ASN A 1 101 ? -10.400 -9.010 0.629 1.00 78.62 101 ASN A C 1
ATOM 740 O O . ASN A 1 101 ? -9.927 -8.411 1.591 1.00 78.62 101 ASN A O 1
ATOM 744 N N . GLY A 1 102 ? -11.331 -9.956 0.775 1.00 82.19 102 GLY A N 1
ATOM 745 C CA . GLY A 1 102 ? -11.820 -10.386 2.079 1.00 82.19 102 GLY A CA 1
ATOM 746 C C . GLY A 1 102 ? -10.731 -11.029 2.937 1.00 82.19 102 GLY A C 1
ATOM 747 O O . GLY A 1 102 ? -10.709 -10.800 4.142 1.00 82.19 102 GLY A O 1
ATOM 748 N N . ALA A 1 103 ? -9.817 -11.806 2.346 1.00 83.75 103 ALA A N 1
ATOM 749 C CA . ALA A 1 103 ? -8.669 -12.360 3.064 1.00 83.75 103 ALA A CA 1
ATOM 750 C C . ALA A 1 103 ? -7.702 -11.261 3.530 1.00 83.75 103 ALA A C 1
ATOM 752 O O . ALA A 1 103 ? -7.345 -11.239 4.705 1.00 83.75 103 ALA A O 1
ATOM 753 N N . MET A 1 104 ? -7.372 -10.310 2.652 1.00 85.12 104 MET A N 1
ATOM 754 C CA . MET A 1 104 ? -6.509 -9.162 2.965 1.00 85.12 104 MET A CA 1
ATOM 755 C C . MET A 1 104 ? -7.090 -8.267 4.071 1.00 85.12 104 MET A C 1
ATOM 757 O O . MET A 1 104 ? -6.379 -7.848 4.982 1.00 85.12 104 MET A O 1
ATOM 761 N N . LEU A 1 105 ? -8.402 -8.005 4.030 1.00 87.12 105 LEU A N 1
ATOM 762 C CA . LEU A 1 105 ? -9.107 -7.270 5.085 1.00 87.12 105 LEU A CA 1
ATOM 763 C C . LEU A 1 105 ? -9.054 -8.027 6.417 1.00 87.12 105 LEU A C 1
ATOM 765 O O . LEU A 1 105 ? -8.700 -7.439 7.436 1.00 87.12 105 LEU A O 1
ATOM 769 N N . ARG A 1 106 ? -9.324 -9.339 6.405 1.00 89.19 106 ARG A N 1
ATOM 770 C CA . ARG A 1 106 ? -9.262 -10.178 7.612 1.00 89.19 106 ARG A CA 1
ATOM 771 C C . ARG A 1 106 ? -7.860 -10.239 8.217 1.00 89.19 106 ARG A C 1
ATOM 773 O O . ARG A 1 106 ? -7.742 -10.226 9.437 1.00 89.19 106 ARG A O 1
ATOM 780 N N . GLU A 1 107 ? -6.814 -10.266 7.396 1.00 88.00 107 GLU A N 1
ATOM 781 C CA . GLU A 1 107 ? -5.420 -10.225 7.858 1.00 88.00 107 GLU A CA 1
ATOM 782 C C . GLU A 1 107 ? -5.081 -8.903 8.565 1.00 88.00 107 GLU A C 1
ATOM 784 O O . GLU A 1 107 ? -4.370 -8.897 9.566 1.00 88.00 107 GLU A O 1
ATOM 789 N N . ALA A 1 108 ? -5.674 -7.794 8.117 1.00 87.50 108 ALA A N 1
ATOM 790 C CA . ALA A 1 108 ? -5.616 -6.498 8.795 1.00 87.50 108 ALA A CA 1
ATOM 791 C C . ALA A 1 108 ? -6.555 -6.387 10.019 1.00 87.50 108 ALA A C 1
ATOM 793 O O . ALA A 1 108 ? -6.666 -5.317 10.621 1.00 87.50 108 ALA A O 1
ATOM 794 N N . GLY A 1 109 ? -7.269 -7.458 10.382 1.00 90.38 109 GLY A N 1
ATOM 795 C CA . GLY A 1 109 ? -8.260 -7.450 11.462 1.00 90.38 109 GLY A CA 1
ATOM 796 C C . GLY A 1 109 ? -9.550 -6.690 11.127 1.00 90.38 109 GLY A C 1
ATOM 797 O O . GLY A 1 109 ? -10.292 -6.320 12.034 1.00 90.38 109 GLY A O 1
ATOM 798 N N . ILE A 1 110 ? -9.824 -6.443 9.844 1.00 90.12 110 ILE A N 1
ATOM 799 C CA . ILE A 1 110 ? -11.023 -5.754 9.357 1.00 90.12 110 ILE A CA 1
ATOM 800 C C . ILE A 1 110 ? -12.039 -6.801 8.892 1.00 90.12 110 ILE A C 1
ATOM 802 O O . ILE A 1 110 ? -11.752 -7.617 8.014 1.00 90.12 110 ILE A O 1
ATOM 806 N N . ASP A 1 111 ? -13.250 -6.768 9.449 1.00 89.12 111 ASP A N 1
ATOM 807 C CA . ASP A 1 111 ? -14.351 -7.607 8.974 1.00 89.12 111 ASP A CA 1
ATOM 808 C C . ASP A 1 111 ? -14.829 -7.107 7.592 1.00 89.12 111 ASP A C 1
ATOM 810 O O . ASP A 1 111 ? -15.295 -5.969 7.484 1.00 89.12 111 ASP A O 1
ATOM 814 N N . PRO A 1 112 ? -14.748 -7.928 6.523 1.00 84.62 112 PRO A N 1
ATOM 815 C CA . PRO A 1 112 ? -15.172 -7.532 5.181 1.00 84.62 112 PRO A CA 1
ATOM 816 C C . PRO A 1 112 ? -16.687 -7.295 5.055 1.00 84.62 112 PRO A C 1
ATOM 818 O O . PRO A 1 112 ? -17.140 -6.747 4.050 1.00 84.62 112 PRO A O 1
ATOM 821 N N . THR A 1 113 ? -17.480 -7.695 6.050 1.00 86.12 113 THR A N 1
ATOM 822 C CA . THR A 1 113 ? -18.925 -7.438 6.117 1.00 86.12 113 THR A CA 1
ATOM 823 C C . THR A 1 113 ? -19.269 -6.180 6.923 1.00 86.12 113 THR A C 1
ATOM 825 O O . THR A 1 113 ? -20.344 -5.600 6.730 1.00 86.12 113 THR A O 1
ATOM 828 N N . ASP A 1 114 ? -18.348 -5.687 7.760 1.00 89.38 114 ASP A N 1
ATOM 829 C CA . ASP A 1 114 ? -18.532 -4.462 8.536 1.00 89.38 114 ASP A CA 1
ATOM 830 C C . ASP A 1 114 ? -18.175 -3.221 7.703 1.00 89.38 114 ASP A C 1
ATOM 832 O O . ASP A 1 114 ? -17.031 -2.764 7.609 1.00 89.38 114 ASP A O 1
ATOM 836 N N . ARG A 1 115 ? -19.212 -2.602 7.134 1.00 86.44 115 ARG A N 1
ATOM 837 C CA . ARG A 1 115 ? -19.076 -1.371 6.343 1.00 86.44 115 ARG A CA 1
ATOM 838 C C . ARG A 1 115 ? -18.465 -0.206 7.120 1.00 86.44 115 ARG A C 1
ATOM 840 O O . ARG A 1 115 ? -17.834 0.651 6.494 1.00 86.44 115 ARG A O 1
ATOM 847 N N . ARG A 1 116 ? -18.661 -0.123 8.442 1.00 90.25 116 ARG A N 1
ATOM 848 C CA . ARG A 1 116 ? -18.080 0.954 9.260 1.00 90.25 116 ARG A CA 1
ATOM 849 C C . ARG A 1 116 ? -16.586 0.736 9.440 1.00 90.25 116 ARG A C 1
ATOM 851 O O . ARG A 1 116 ? -15.834 1.688 9.238 1.00 90.25 116 ARG A O 1
ATOM 858 N N . ALA A 1 117 ? -16.164 -0.492 9.737 1.00 88.06 117 ALA A N 1
ATOM 859 C CA . ALA A 1 117 ? -14.748 -0.837 9.846 1.00 88.06 117 ALA A CA 1
ATOM 860 C C . ALA A 1 117 ? -14.001 -0.551 8.533 1.00 88.06 117 ALA A C 1
ATOM 862 O O . ALA A 1 117 ? -12.973 0.128 8.545 1.00 88.06 117 ALA A O 1
ATOM 863 N N . ILE A 1 118 ? -14.571 -0.957 7.392 1.00 87.19 118 ILE A N 1
ATOM 864 C CA . ILE A 1 118 ? -13.994 -0.674 6.068 1.00 87.19 118 ILE A CA 1
ATOM 865 C C . ILE A 1 118 ? -13.914 0.834 5.816 1.00 87.19 118 ILE A C 1
ATOM 867 O O . ILE A 1 118 ? -12.859 1.338 5.444 1.00 87.19 118 ILE A O 1
ATOM 871 N N . SER A 1 119 ? -15.005 1.574 6.039 1.00 85.75 119 SER A N 1
ATOM 872 C CA . SER A 1 119 ? -15.028 3.024 5.791 1.00 85.75 119 SER A CA 1
ATOM 873 C C . SER A 1 119 ? -14.010 3.771 6.654 1.00 85.75 119 SER A C 1
ATOM 875 O O . SER A 1 119 ? -13.357 4.692 6.168 1.00 85.75 119 SER A O 1
ATOM 877 N N . SER A 1 120 ? -13.839 3.356 7.912 1.00 91.88 120 SER A N 1
ATOM 878 C CA . SER A 1 120 ? -12.830 3.915 8.813 1.00 91.88 120 SER A CA 1
ATOM 879 C C . SER A 1 120 ? -11.409 3.631 8.322 1.00 91.88 120 SER A C 1
ATOM 881 O O . SER A 1 120 ? -10.584 4.540 8.299 1.00 91.88 120 SER A O 1
ATOM 883 N N . ALA A 1 121 ? -11.126 2.399 7.889 1.00 90.50 121 ALA A N 1
ATOM 884 C CA . ALA A 1 121 ? -9.816 2.028 7.356 1.00 90.50 121 ALA A CA 1
ATOM 885 C C . ALA A 1 121 ? -9.488 2.775 6.051 1.00 90.50 121 ALA A C 1
ATOM 887 O O . ALA A 1 121 ? -8.3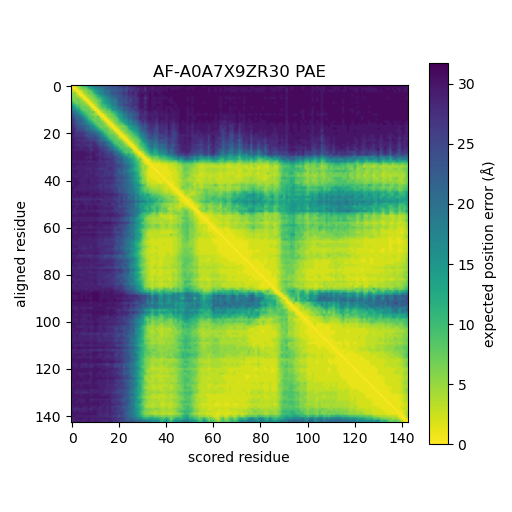63 3.237 5.868 1.00 90.50 121 ALA A O 1
ATOM 888 N N . VAL A 1 122 ? -10.476 2.956 5.167 1.00 89.31 122 VAL A N 1
ATOM 889 C CA . VAL A 1 122 ? -10.329 3.770 3.948 1.00 89.31 122 VAL A CA 1
ATOM 890 C C . VAL A 1 122 ? -10.051 5.234 4.293 1.00 89.31 122 VAL A C 1
ATOM 892 O O . VAL A 1 122 ? -9.206 5.854 3.650 1.00 89.31 122 VAL A O 1
ATOM 895 N N . ALA A 1 123 ? -10.740 5.798 5.289 1.00 91.38 123 ALA A N 1
ATOM 896 C CA . ALA A 1 123 ? -10.520 7.178 5.715 1.00 91.38 123 ALA A CA 1
ATOM 897 C C . ALA A 1 123 ? -9.092 7.382 6.250 1.00 91.38 123 ALA A C 1
ATOM 899 O O . ALA A 1 123 ? -8.388 8.263 5.759 1.00 91.38 123 ALA A O 1
ATOM 900 N N . GLU A 1 124 ? -8.637 6.515 7.156 1.00 93.12 124 GLU A N 1
ATOM 901 C CA . GLU A 1 124 ? -7.277 6.555 7.715 1.00 93.12 124 GLU A CA 1
ATOM 902 C C . GLU A 1 124 ? -6.204 6.401 6.624 1.00 93.12 124 GLU A C 1
ATOM 904 O O . GLU A 1 124 ? -5.208 7.134 6.580 1.00 93.12 124 GLU A O 1
ATOM 909 N N . LEU A 1 125 ? -6.423 5.475 5.685 1.00 91.38 125 LEU A N 1
ATOM 910 C CA . LEU A 1 125 ? -5.511 5.293 4.565 1.00 91.38 125 LEU A CA 1
ATOM 911 C C . LEU A 1 125 ? -5.469 6.538 3.670 1.00 91.38 125 LEU A C 1
ATOM 913 O O . LEU A 1 125 ? -4.397 6.974 3.248 1.00 91.38 125 LEU A O 1
ATOM 917 N N . ARG A 1 126 ? -6.624 7.149 3.401 1.00 90.94 126 ARG A N 1
ATOM 918 C CA . ARG A 1 126 ? -6.724 8.351 2.571 1.00 90.94 126 ARG A CA 1
ATOM 919 C C . ARG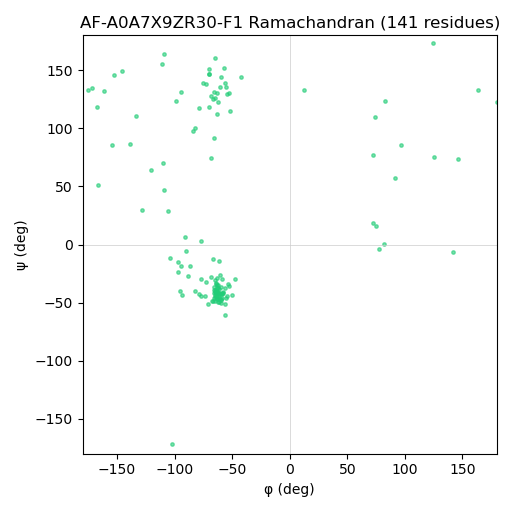 A 1 126 ? -6.008 9.544 3.194 1.00 90.94 126 ARG A C 1
ATOM 921 O O . ARG A 1 126 ? -5.353 10.280 2.459 1.00 90.94 126 ARG A O 1
ATOM 928 N N . GLU A 1 127 ? -6.116 9.734 4.505 1.00 93.69 127 GLU A N 1
ATOM 929 C CA . GLU A 1 127 ? -5.386 10.783 5.230 1.00 93.69 127 GLU A CA 1
ATOM 930 C C . GLU A 1 127 ? -3.874 10.581 5.113 1.00 93.69 127 GLU A C 1
ATOM 932 O O . GLU A 1 127 ? -3.152 11.503 4.733 1.00 93.69 127 GLU A O 1
ATOM 937 N N . THR A 1 128 ? -3.410 9.347 5.321 1.00 92.25 128 THR A N 1
ATOM 938 C CA . THR A 1 128 ? -1.998 8.977 5.144 1.00 92.25 128 THR A CA 1
ATOM 939 C C . THR A 1 128 ? -1.512 9.313 3.731 1.00 92.25 128 THR A C 1
ATOM 941 O O . THR A 1 128 ? -0.503 9.997 3.534 1.00 92.25 128 THR A O 1
ATOM 944 N N . LEU A 1 129 ? -2.261 8.873 2.718 1.00 91.12 129 LEU A N 1
ATOM 945 C CA . LEU A 1 129 ? -1.913 9.077 1.315 1.00 91.12 129 LEU A CA 1
ATOM 946 C C . LEU A 1 129 ? -2.007 10.532 0.871 1.00 91.12 129 LEU A C 1
ATOM 948 O O . LEU A 1 129 ? -1.259 10.940 -0.016 1.00 91.12 129 LEU A O 1
ATOM 952 N N . HIS A 1 130 ? -2.870 11.336 1.489 1.00 92.62 130 HIS A N 1
ATOM 953 C CA . HIS A 1 130 ? -2.930 12.770 1.229 1.00 92.62 130 HIS A CA 1
ATOM 954 C C . HIS A 1 130 ? -1.592 13.459 1.536 1.00 92.62 130 HIS A C 1
ATOM 956 O O . HIS A 1 130 ? -1.170 14.333 0.780 1.00 92.62 130 HIS A O 1
ATOM 962 N N . VAL A 1 131 ? -0.893 13.013 2.585 1.00 92.75 131 VAL A N 1
ATOM 963 C CA . VAL A 1 131 ? 0.407 13.561 2.997 1.00 92.75 131 VAL A CA 1
ATOM 964 C C . VAL A 1 131 ? 1.556 13.046 2.126 1.00 92.75 131 VAL A C 1
ATOM 966 O O . VAL A 1 131 ? 2.436 13.823 1.745 1.00 92.75 131 VAL A O 1
ATOM 969 N N . VAL A 1 132 ? 1.576 11.748 1.798 1.00 92.62 132 VAL A N 1
ATOM 970 C CA . VAL A 1 132 ? 2.729 11.135 1.110 1.00 92.62 132 VAL A CA 1
ATOM 971 C C . VAL A 1 132 ? 2.648 11.213 -0.421 1.00 92.62 132 VAL A C 1
ATOM 973 O O . VAL A 1 132 ? 3.684 11.289 -1.080 1.00 92.62 132 VAL A O 1
ATOM 976 N N . ASN A 1 133 ? 1.453 11.274 -1.021 1.00 91.69 133 ASN A N 1
ATOM 977 C CA . ASN A 1 133 ? 1.307 11.303 -2.484 1.00 91.69 133 ASN A CA 1
ATOM 978 C C . ASN A 1 133 ? 2.004 12.480 -3.179 1.00 91.69 133 ASN A C 1
ATOM 980 O O . ASN A 1 133 ? 2.607 12.247 -4.229 1.00 91.69 133 ASN A O 1
ATOM 984 N N . PRO A 1 134 ? 1.958 13.722 -2.658 1.00 92.44 134 PRO A N 1
ATOM 985 C CA . PRO A 1 134 ? 2.713 14.825 -3.246 1.00 92.44 134 PRO A CA 1
ATOM 986 C C . PRO A 1 134 ? 4.219 14.538 -3.268 1.00 92.44 134 PRO A C 1
ATOM 988 O O . PRO A 1 134 ? 4.865 14.733 -4.294 1.00 92.44 134 PRO A O 1
ATOM 991 N N . GLN A 1 135 ? 4.750 13.980 -2.175 1.00 91.62 135 GLN A N 1
ATOM 992 C CA . GLN A 1 135 ? 6.168 13.635 -2.050 1.00 91.62 135 GLN A CA 1
ATOM 993 C C . GLN A 1 135 ? 6.562 12.537 -3.037 1.00 91.62 135 GLN A C 1
ATOM 995 O O . GLN A 1 135 ? 7.586 12.651 -3.703 1.00 91.62 135 GLN A O 1
ATOM 1000 N N . ILE A 1 136 ? 5.732 11.497 -3.174 1.00 91.31 136 ILE A N 1
ATOM 1001 C CA . ILE A 1 136 ? 5.951 10.418 -4.145 1.00 91.31 136 ILE A CA 1
ATOM 1002 C C . ILE A 1 136 ? 5.998 10.979 -5.570 1.00 91.31 136 ILE A C 1
ATOM 1004 O O . ILE A 1 136 ? 6.924 10.681 -6.316 1.00 91.31 136 ILE A O 1
ATOM 1008 N N . ARG A 1 137 ? 5.038 11.829 -5.948 1.00 89.44 137 ARG A N 1
ATOM 1009 C CA . ARG A 1 137 ? 4.975 12.410 -7.302 1.00 89.44 137 ARG A CA 1
ATOM 1010 C C . ARG A 1 137 ? 6.170 13.300 -7.627 1.00 89.44 137 ARG A C 1
ATOM 1012 O O . ARG A 1 137 ? 6.576 13.390 -8.784 1.00 89.44 137 ARG A O 1
ATOM 1019 N N . GLU A 1 138 ? 6.703 13.986 -6.626 1.00 90.19 138 GLU A N 1
ATOM 1020 C CA . GLU A 1 138 ? 7.870 14.842 -6.793 1.00 90.19 138 GLU A CA 1
ATOM 1021 C C . GLU A 1 138 ? 9.166 14.026 -6.881 1.00 90.19 138 GLU A C 1
ATOM 1023 O O . GLU A 1 138 ? 9.988 14.286 -7.760 1.00 90.19 138 GLU A O 1
ATOM 1028 N N . GLN A 1 139 ? 9.322 13.030 -6.003 1.00 90.81 139 GLN A N 1
ATOM 1029 C CA . GLN A 1 139 ? 10.598 12.353 -5.741 1.00 90.81 139 GLN A CA 1
ATOM 1030 C C . GLN A 1 139 ? 10.775 11.042 -6.510 1.00 90.81 139 GLN A C 1
ATOM 1032 O O . GLN A 1 139 ? 11.906 10.628 -6.732 1.00 90.81 139 GLN A O 1
ATOM 1037 N N . CYS A 1 140 ? 9.687 10.393 -6.923 1.00 89.88 140 CYS A N 1
ATOM 1038 C CA . CYS A 1 140 ? 9.724 9.082 -7.569 1.00 89.88 140 CYS A CA 1
ATOM 1039 C C . CYS A 1 140 ? 9.468 9.155 -9.078 1.00 89.88 140 CYS A C 1
ATOM 1041 O O . CYS A 1 140 ? 8.918 8.219 -9.644 1.00 89.88 140 CYS A O 1
ATOM 1043 N N . LYS A 1 141 ? 9.807 10.251 -9.763 1.00 85.75 141 LYS A N 1
ATOM 1044 C CA . LYS A 1 141 ? 9.666 10.318 -11.229 1.00 85.75 141 LYS A CA 1
ATOM 1045 C C . LYS A 1 141 ? 10.525 9.230 -11.884 1.00 85.75 141 LYS A C 1
ATOM 1047 O O . LYS A 1 141 ? 11.673 9.055 -11.484 1.00 85.75 141 LYS A O 1
ATOM 1052 N N . ALA A 1 142 ? 9.985 8.515 -12.872 1.00 74.38 142 ALA A N 1
ATOM 1053 C CA . ALA A 1 142 ? 10.809 7.634 -13.694 1.00 74.38 142 ALA A CA 1
ATOM 1054 C C . ALA A 1 142 ? 11.774 8.505 -14.520 1.00 74.38 142 ALA A C 1
ATOM 1056 O O . ALA A 1 142 ? 11.334 9.470 -15.151 1.00 74.38 142 ALA A O 1
ATOM 1057 N N . GLY A 1 143 ? 13.075 8.220 -14.413 1.00 58.09 143 GLY A N 1
ATOM 1058 C CA . GLY A 1 143 ? 14.138 8.903 -15.159 1.00 58.09 143 GLY A CA 1
ATOM 1059 C C . GLY A 1 143 ? 14.228 8.470 -16.613 1.00 58.09 143 GLY A C 1
ATOM 1060 O O . GLY A 1 143 ? 13.723 7.372 -16.937 1.00 58.09 143 GLY A O 1
#

Mean predicted aligned error: 13.68 Å